Protein AF-A0A376VYA9-F1 (afdb_monomer_lite)

Structure (mmCIF, N/CA/C/O backbone):
data_AF-A0A376VYA9-F1
#
_entry.id   AF-A0A376VYA9-F1
#
loop_
_atom_site.group_PDB
_atom_site.id
_atom_site.type_symbol
_atom_site.label_atom_id
_atom_site.label_alt_id
_atom_site.label_comp_id
_atom_site.label_asym_id
_atom_site.label_entity_id
_atom_site.label_seq_id
_atom_site.pdbx_PDB_ins_code
_atom_site.Cartn_x
_atom_site.Cartn_y
_atom_site.Cartn_z
_atom_site.occupancy
_atom_site.B_iso_or_equiv
_atom_site.auth_seq_id
_atom_site.auth_comp_id
_atom_site.auth_asym_id
_atom_site.auth_atom_id
_atom_site.pdbx_PDB_model_num
ATOM 1 N N . MET A 1 1 ? 17.064 10.830 3.028 1.00 61.44 1 MET A N 1
ATOM 2 C CA . MET A 1 1 ? 15.977 10.247 2.209 1.00 61.44 1 MET A CA 1
ATOM 3 C C . MET A 1 1 ? 15.269 9.070 2.886 1.00 61.44 1 MET A C 1
ATOM 5 O O . MET A 1 1 ? 14.052 9.039 2.851 1.00 61.44 1 MET A O 1
ATOM 9 N N . TRP A 1 2 ? 15.983 8.146 3.545 1.00 70.75 2 TRP A N 1
ATOM 10 C CA . TRP A 1 2 ? 15.398 6.924 4.134 1.00 70.75 2 TRP A CA 1
ATOM 11 C C . TRP A 1 2 ? 14.549 7.127 5.405 1.00 70.75 2 TRP A C 1
ATOM 13 O O . TRP A 1 2 ? 13.557 6.435 5.606 1.00 70.75 2 TRP A O 1
ATOM 23 N N . LYS A 1 3 ? 14.885 8.123 6.240 1.00 83.75 3 LYS A N 1
ATOM 24 C CA . LYS A 1 3 ? 14.195 8.402 7.519 1.00 83.75 3 LYS A CA 1
ATOM 25 C C . LYS A 1 3 ? 12.731 8.860 7.381 1.00 83.75 3 LYS A C 1
ATOM 27 O O . LYS A 1 3 ? 12.043 8.927 8.389 1.00 83.75 3 LYS A O 1
ATOM 32 N N . LYS A 1 4 ? 12.263 9.181 6.166 1.00 94.38 4 LYS A N 1
ATOM 33 C CA . LYS A 1 4 ? 10.878 9.624 5.917 1.00 94.38 4 LYS A CA 1
ATOM 34 C C . LYS A 1 4 ? 9.859 8.478 5.934 1.00 94.38 4 LYS A C 1
ATOM 36 O O . LYS A 1 4 ? 8.667 8.737 6.022 1.00 94.38 4 LYS A O 1
ATOM 41 N N . TYR A 1 5 ? 10.322 7.230 5.837 1.00 95.69 5 TYR A N 1
ATOM 42 C CA . TYR A 1 5 ? 9.470 6.044 5.865 1.00 95.69 5 TYR A CA 1
ATOM 43 C C . TYR A 1 5 ? 9.472 5.408 7.261 1.00 95.69 5 TYR A C 1
ATOM 45 O O . TYR A 1 5 ? 10.515 5.330 7.925 1.00 95.69 5 TYR A O 1
ATOM 53 N N . CYS A 1 6 ? 8.306 4.935 7.711 1.00 97.12 6 CYS A N 1
ATOM 54 C CA . CYS A 1 6 ? 8.162 4.276 9.009 1.00 97.12 6 CYS A CA 1
ATOM 55 C C . CYS A 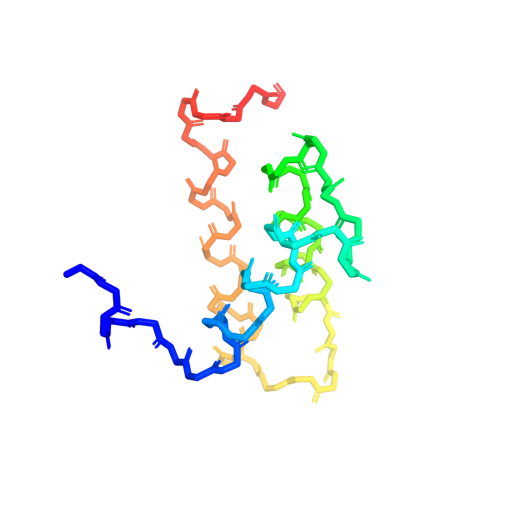1 6 ? 9.014 2.993 9.095 1.00 97.12 6 CYS A C 1
ATOM 57 O O . CYS A 1 6 ? 9.468 2.460 8.079 1.00 97.12 6 CYS A O 1
ATOM 59 N N . GLU A 1 7 ? 9.259 2.493 10.310 1.00 96.88 7 GLU A N 1
ATOM 60 C CA . GLU A 1 7 ? 10.076 1.282 10.515 1.00 96.88 7 GLU A CA 1
ATOM 61 C C . GLU A 1 7 ? 9.572 0.075 9.730 1.00 96.88 7 GLU A C 1
ATOM 63 O O . GLU A 1 7 ? 10.382 -0.649 9.156 1.00 96.88 7 GLU A O 1
ATOM 68 N N . LEU A 1 8 ? 8.252 -0.105 9.644 1.00 97.12 8 LEU A N 1
ATOM 69 C CA . LEU A 1 8 ? 7.664 -1.242 8.946 1.00 97.12 8 LEU A CA 1
ATOM 70 C C . LEU A 1 8 ? 8.022 -1.253 7.453 1.00 97.12 8 LEU A C 1
ATOM 72 O O . LEU A 1 8 ? 8.458 -2.284 6.948 1.00 97.12 8 LEU A O 1
ATOM 76 N N . ILE A 1 9 ? 7.918 -0.110 6.763 1.00 97.31 9 ILE A N 1
ATOM 77 C CA . ILE A 1 9 ? 8.315 0.003 5.348 1.00 97.31 9 ILE A CA 1
ATOM 78 C C . ILE A 1 9 ? 9.803 -0.314 5.187 1.00 97.31 9 ILE A C 1
ATOM 80 O O . ILE A 1 9 ? 10.187 -1.064 4.293 1.00 97.31 9 ILE A O 1
ATOM 84 N N . ARG A 1 10 ? 10.651 0.223 6.074 1.00 96.50 10 ARG A N 1
ATOM 85 C CA . ARG A 1 10 ? 12.103 0.003 6.010 1.00 96.50 10 ARG A CA 1
ATOM 86 C C . ARG A 1 10 ? 12.471 -1.467 6.215 1.00 96.50 10 ARG A C 1
ATOM 88 O O . ARG A 1 10 ? 13.356 -1.964 5.525 1.00 96.50 10 ARG A O 1
ATOM 95 N N . LYS A 1 11 ? 11.777 -2.151 7.128 1.00 96.94 11 LYS A N 1
ATOM 96 C CA . LYS A 1 11 ? 11.935 -3.587 7.367 1.00 96.94 11 LYS A CA 1
ATOM 97 C C . LYS A 1 11 ? 11.513 -4.407 6.145 1.00 96.94 11 LYS A C 1
ATOM 99 O O . LYS A 1 11 ? 12.310 -5.205 5.668 1.00 96.94 11 LYS A O 1
ATOM 104 N N . ARG A 1 12 ? 10.317 -4.161 5.596 1.00 97.62 12 ARG A N 1
ATOM 105 C CA . ARG A 1 12 ? 9.811 -4.876 4.408 1.00 97.62 12 ARG A CA 1
ATOM 106 C C . ARG A 1 12 ? 10.705 -4.678 3.189 1.00 97.62 12 ARG A C 1
ATOM 108 O O . ARG A 1 12 ? 10.969 -5.629 2.470 1.00 97.62 12 ARG A O 1
ATOM 115 N N . TYR A 1 13 ? 11.231 -3.471 2.991 1.00 96.56 13 TYR A N 1
ATOM 116 C CA . TYR A 1 13 ? 12.222 -3.223 1.947 1.00 96.56 13 TYR A CA 1
ATOM 117 C C . TYR A 1 13 ? 13.482 -4.075 2.127 1.00 96.56 13 TYR A C 1
ATOM 119 O O . TYR A 1 13 ? 13.956 -4.653 1.156 1.00 96.56 13 TYR A O 1
ATOM 127 N N . ALA A 1 14 ? 14.027 -4.152 3.348 1.00 97.00 14 ALA A N 1
ATOM 128 C CA . ALA A 1 14 ? 15.221 -4.951 3.613 1.00 97.00 14 ALA A CA 1
ATOM 129 C C . ALA A 1 14 ? 14.977 -6.438 3.319 1.00 97.00 14 ALA A C 1
ATOM 131 O O . ALA A 1 14 ? 15.822 -7.058 2.688 1.00 97.00 14 ALA A O 1
ATOM 132 N N . GLU A 1 15 ? 13.809 -6.961 3.700 1.00 98.12 15 GLU A N 1
ATOM 133 C CA . GLU A 1 15 ? 13.399 -8.345 3.430 1.00 98.12 15 GLU A CA 1
ATOM 134 C C . GLU A 1 15 ? 13.191 -8.617 1.925 1.00 98.12 15 GLU A C 1
ATOM 136 O O . GLU A 1 15 ? 13.549 -9.682 1.434 1.00 98.12 15 GLU A O 1
ATOM 141 N N . ILE A 1 16 ? 12.653 -7.660 1.158 1.00 97.81 16 ILE A N 1
ATOM 142 C CA . ILE A 1 16 ? 12.546 -7.791 -0.308 1.00 97.81 16 ILE A CA 1
ATOM 143 C C . ILE A 1 16 ? 13.939 -7.753 -0.953 1.00 97.81 16 ILE A C 1
ATOM 145 O O . ILE A 1 16 ? 14.234 -8.534 -1.853 1.00 97.81 16 ILE A O 1
ATOM 149 N N . ALA A 1 17 ? 14.814 -6.856 -0.493 1.00 95.56 17 ALA A N 1
ATOM 150 C CA . ALA A 1 17 ? 16.156 -6.692 -1.047 1.00 95.56 17 ALA A CA 1
ATOM 151 C C . ALA A 1 17 ? 17.100 -7.858 -0.707 1.00 95.56 17 ALA A C 1
ATOM 153 O O . ALA A 1 17 ? 18.002 -8.147 -1.491 1.00 95.56 17 ALA A O 1
ATOM 154 N N . SER A 1 18 ? 16.912 -8.522 0.440 1.00 97.44 18 SER A N 1
ATOM 155 C CA . SER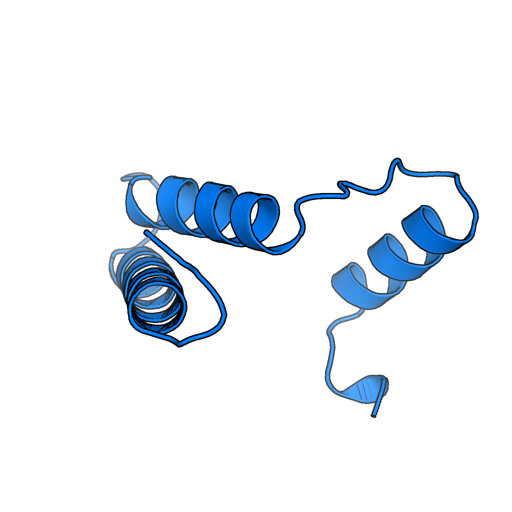 A 1 18 ? 17.654 -9.733 0.816 1.00 97.44 18 SER A CA 1
ATOM 156 C C . SER A 1 18 ? 17.148 -10.994 0.111 1.00 97.44 18 SER A C 1
ATOM 158 O O . SER A 1 18 ? 17.866 -11.992 0.085 1.00 97.44 18 SER A O 1
ATOM 160 N N . GLY A 1 19 ? 15.944 -10.956 -0.471 1.00 96.94 19 GLY A N 1
ATOM 161 C CA . GLY A 1 19 ? 15.272 -12.118 -1.057 1.00 96.94 19 GLY A CA 1
ATOM 162 C C . GLY A 1 19 ? 14.466 -12.948 -0.053 1.00 96.94 19 GLY A C 1
ATOM 163 O O . GLY A 1 19 ? 13.916 -13.979 -0.435 1.00 96.94 19 GLY A O 1
ATOM 164 N N . ASP A 1 20 ? 14.353 -12.502 1.202 1.00 97.38 20 ASP A N 1
ATOM 165 C CA . ASP A 1 20 ? 13.501 -13.141 2.215 1.00 97.38 20 ASP A CA 1
ATOM 166 C C . ASP A 1 20 ? 12.007 -12.996 1.875 1.00 97.38 20 ASP A C 1
ATOM 168 O O . ASP A 1 20 ? 11.191 -13.851 2.223 1.00 97.38 20 ASP A O 1
ATOM 172 N N . LEU A 1 21 ? 11.641 -11.915 1.175 1.00 96.06 21 LEU A N 1
ATOM 173 C CA . LEU A 1 21 ? 10.326 -11.713 0.568 1.00 96.06 21 LEU A CA 1
ATOM 174 C C . LEU A 1 21 ? 10.439 -11.567 -0.953 1.00 96.06 21 LEU A C 1
ATOM 176 O O . LEU A 1 21 ? 11.385 -10.984 -1.478 1.00 96.06 21 LEU A O 1
ATOM 180 N N . GLY A 1 22 ? 9.419 -12.054 -1.664 1.00 95.75 22 GLY A N 1
ATOM 181 C CA . GLY A 1 22 ? 9.319 -11.902 -3.113 1.00 95.75 22 GLY A CA 1
ATOM 182 C C . GLY A 1 22 ? 9.067 -10.451 -3.532 1.00 95.75 22 GLY A C 1
ATOM 183 O O . GLY A 1 22 ? 8.244 -9.752 -2.940 1.00 95.75 22 GLY A O 1
ATOM 184 N N . TYR A 1 23 ? 9.748 -10.015 -4.591 1.00 96.19 23 TYR A N 1
ATOM 185 C CA . TYR A 1 23 ? 9.460 -8.755 -5.272 1.00 96.19 23 TYR A CA 1
ATOM 186 C C . TYR A 1 23 ? 8.319 -8.940 -6.281 1.00 96.19 23 TYR A C 1
ATOM 188 O O . TYR A 1 23 ? 8.295 -9.928 -7.014 1.00 96.19 23 TYR A O 1
ATOM 196 N N . VAL A 1 24 ? 7.397 -7.977 -6.345 1.00 96.69 24 VAL A N 1
ATOM 197 C CA . VAL A 1 24 ? 6.344 -7.925 -7.369 1.00 96.69 24 VAL A CA 1
ATOM 198 C C . VAL A 1 24 ? 6.828 -7.026 -8.512 1.00 96.69 24 VAL A C 1
ATOM 200 O O . VAL A 1 24 ? 6.974 -5.824 -8.281 1.00 96.69 24 VAL A O 1
ATOM 203 N N . PRO A 1 25 ? 7.074 -7.561 -9.727 1.00 96.19 25 PRO A N 1
ATOM 204 C CA . PRO A 1 25 ? 7.573 -6.762 -10.849 1.00 96.19 25 PRO A CA 1
ATOM 205 C C . PRO A 1 25 ? 6.619 -5.642 -11.269 1.00 96.19 25 PRO A C 1
ATOM 207 O O . PRO A 1 25 ? 7.061 -4.537 -11.574 1.00 96.19 25 PRO A O 1
ATOM 210 N N . ASP A 1 26 ? 5.311 -5.906 -11.231 1.00 95.81 26 ASP A N 1
ATOM 211 C CA . ASP A 1 26 ? 4.284 -4.882 -11.413 1.00 95.81 26 ASP A CA 1
ATOM 212 C C . ASP A 1 26 ? 4.068 -4.096 -10.110 1.00 95.81 26 ASP A C 1
ATOM 214 O O . ASP A 1 26 ? 3.122 -4.312 -9.347 1.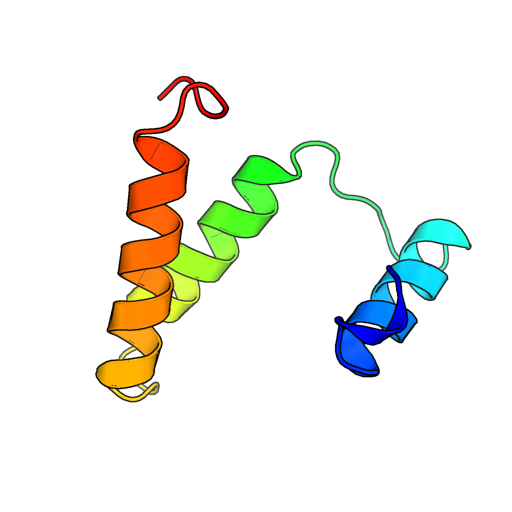00 95.81 26 ASP A O 1
ATOM 218 N N . ALA A 1 27 ? 5.011 -3.202 -9.815 1.00 95.44 27 ALA A N 1
ATOM 219 C CA . ALA A 1 27 ? 4.984 -2.400 -8.599 1.00 95.44 27 ALA A CA 1
ATOM 220 C C . ALA A 1 27 ? 3.804 -1.411 -8.564 1.00 95.44 27 ALA A C 1
ATOM 222 O O . ALA A 1 27 ? 3.267 -1.157 -7.485 1.00 95.44 27 ALA A O 1
ATOM 223 N N . LEU A 1 28 ? 3.385 -0.871 -9.715 1.00 95.81 28 LEU A N 1
ATOM 224 C CA . LEU A 1 28 ? 2.255 0.060 -9.784 1.00 95.81 28 LEU A CA 1
ATOM 225 C C . LEU A 1 28 ? 0.930 -0.671 -9.566 1.00 95.81 28 LEU A C 1
ATOM 227 O O . LEU A 1 28 ? 0.151 -0.249 -8.712 1.00 95.81 28 LEU A O 1
ATOM 231 N N . GLY A 1 29 ? 0.718 -1.810 -10.233 1.00 96.25 29 GLY A N 1
ATOM 232 C CA . GLY A 1 29 ? -0.449 -2.658 -9.997 1.00 96.25 29 GLY A CA 1
ATOM 233 C C . GLY A 1 29 ? -0.512 -3.181 -8.560 1.00 96.25 29 GLY A C 1
ATOM 234 O O . GLY A 1 29 ? -1.586 -3.202 -7.961 1.00 96.25 29 GLY A O 1
ATOM 235 N N . CYS A 1 30 ? 0.635 -3.509 -7.951 1.00 97.38 30 CYS A N 1
ATOM 236 C CA . CYS A 1 30 ? 0.716 -3.886 -6.536 1.00 97.38 30 CYS A CA 1
ATOM 237 C C . CYS A 1 30 ? 0.172 -2.785 -5.608 1.00 97.38 30 CYS A C 1
ATOM 239 O O . CYS A 1 30 ? -0.649 -3.060 -4.732 1.00 97.38 30 CYS A O 1
ATOM 241 N N . VAL A 1 31 ? 0.587 -1.532 -5.820 1.00 97.38 31 VAL A N 1
ATOM 242 C CA . VAL A 1 31 ? 0.117 -0.389 -5.022 1.00 97.38 31 VAL A CA 1
ATOM 243 C C . VAL A 1 31 ? -1.362 -0.102 -5.285 1.00 97.38 31 VAL A C 1
ATOM 245 O O . VAL A 1 31 ? -2.122 0.043 -4.329 1.00 97.38 31 VAL A O 1
ATOM 248 N N . LEU A 1 32 ? -1.788 -0.064 -6.552 1.00 97.88 32 LEU A N 1
ATOM 249 C CA . LEU A 1 32 ? -3.182 0.197 -6.932 1.00 97.88 32 LEU A CA 1
ATOM 250 C C . LEU A 1 32 ? -4.138 -0.840 -6.348 1.00 97.88 32 LEU A C 1
ATOM 252 O O . LEU A 1 32 ? -5.183 -0.474 -5.815 1.00 97.88 32 LEU A O 1
ATOM 256 N N . LYS A 1 33 ? -3.755 -2.120 -6.377 1.00 98.06 33 LYS A N 1
ATOM 257 C CA . LYS A 1 33 ? -4.539 -3.203 -5.788 1.00 98.06 33 LYS A CA 1
ATOM 258 C C . LYS A 1 33 ? -4.780 -2.974 -4.296 1.00 98.06 33 LYS A C 1
ATOM 260 O O . LYS A 1 33 ? -5.928 -2.987 -3.866 1.00 98.06 33 LYS A O 1
ATOM 265 N N . VAL 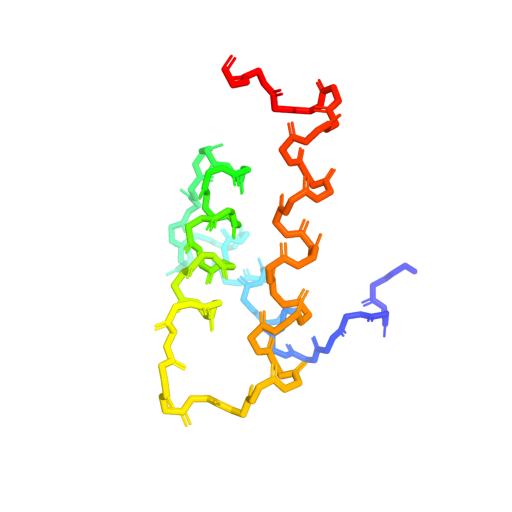A 1 34 ? -3.722 -2.722 -3.523 1.00 98.56 34 VAL A N 1
ATOM 266 C CA . VAL A 1 34 ? -3.839 -2.524 -2.068 1.00 98.56 34 VAL A CA 1
ATOM 267 C C . VAL A 1 34 ? -4.628 -1.256 -1.744 1.00 98.56 34 VAL A C 1
ATOM 269 O O . VAL A 1 34 ? -5.467 -1.272 -0.848 1.00 98.56 34 VAL A O 1
ATOM 272 N N . LEU A 1 35 ? -4.401 -0.158 -2.473 1.00 98.50 35 LEU A N 1
ATOM 273 C CA . LEU A 1 35 ? -5.165 1.073 -2.265 1.00 98.50 35 LEU A CA 1
ATOM 274 C C . LEU A 1 35 ? -6.654 0.882 -2.586 1.00 98.50 35 LEU A C 1
ATOM 276 O O . LEU A 1 35 ? -7.490 1.373 -1.834 1.00 98.50 35 LEU A O 1
ATOM 280 N N . ASN A 1 36 ? -6.991 0.142 -3.645 1.00 98.62 36 ASN A N 1
ATOM 281 C CA . ASN A 1 36 ? -8.376 -0.184 -3.982 1.00 98.62 36 ASN A CA 1
ATOM 282 C C . ASN A 1 36 ? -9.029 -1.087 -2.924 1.00 98.62 36 ASN A C 1
ATOM 284 O O . ASN A 1 36 ? -10.148 -0.816 -2.500 1.00 98.62 36 ASN A O 1
ATOM 288 N N . GLU A 1 37 ? -8.325 -2.123 -2.454 1.00 98.75 37 GLU A N 1
ATOM 289 C CA . GLU A 1 37 ? -8.791 -2.983 -1.356 1.00 98.75 37 GLU A CA 1
ATOM 290 C C . GLU A 1 37 ? -9.075 -2.159 -0.092 1.00 98.75 37 GLU A C 1
ATOM 292 O O . GLU A 1 37 ? -10.143 -2.287 0.497 1.00 98.75 37 GLU A O 1
ATOM 297 N N . MET A 1 38 ? -8.172 -1.245 0.282 1.00 98.69 38 MET A N 1
ATOM 298 C CA . MET A 1 38 ? -8.378 -0.340 1.419 1.00 98.69 38 MET A CA 1
ATOM 299 C C . MET A 1 38 ? -9.525 0.655 1.194 1.00 98.69 38 MET A C 1
ATOM 301 O O . MET A 1 38 ? -10.238 0.986 2.135 1.00 98.69 38 MET A O 1
ATOM 305 N N . ALA A 1 39 ? -9.700 1.166 -0.024 1.00 98.69 39 ALA A N 1
ATOM 306 C CA . ALA A 1 39 ? -10.777 2.099 -0.347 1.00 98.69 39 ALA A CA 1
ATOM 307 C C . ALA A 1 39 ? -12.165 1.435 -0.305 1.00 98.69 39 ALA A C 1
ATOM 309 O O . ALA A 1 39 ? -13.143 2.101 0.027 1.00 98.69 39 ALA A O 1
ATOM 310 N N . ALA A 1 40 ? -12.243 0.138 -0.613 1.00 98.50 40 ALA A N 1
ATOM 311 C CA . ALA A 1 40 ? -13.481 -0.639 -0.636 1.00 98.50 40 ALA A CA 1
ATOM 312 C C . ALA A 1 40 ? -13.804 -1.358 0.691 1.00 98.50 40 ALA A C 1
ATOM 314 O O . ALA A 1 40 ? -14.873 -1.953 0.812 1.00 98.50 40 ALA A O 1
ATOM 315 N N . ASP A 1 41 ? -12.902 -1.341 1.677 1.00 98.56 41 ASP A N 1
ATOM 316 C CA . ASP A 1 41 ? -13.088 -2.050 2.948 1.00 98.56 41 ASP A CA 1
ATOM 317 C C . ASP A 1 41 ? -13.935 -1.240 3.944 1.00 98.56 41 ASP A C 1
ATOM 319 O O . ASP A 1 41 ? -13.42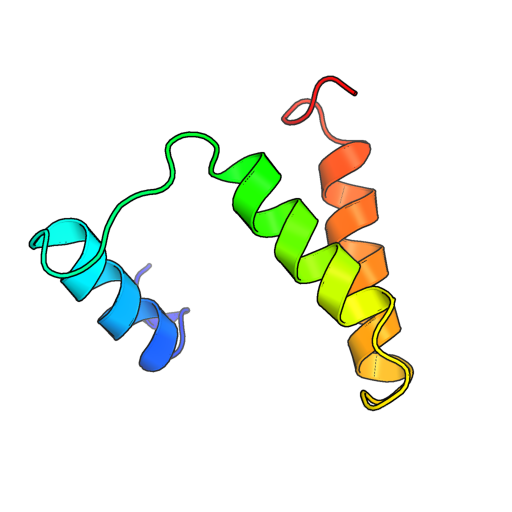7 -0.375 4.665 1.00 98.56 41 ASP A O 1
ATOM 323 N N . ASP A 1 42 ? -15.229 -1.561 4.026 1.00 98.06 42 ASP A N 1
ATOM 324 C CA . ASP A 1 42 ? -16.199 -0.926 4.929 1.00 98.06 42 ASP A CA 1
ATOM 325 C C . ASP A 1 42 ? -15.856 -1.050 6.426 1.00 98.06 42 ASP A C 1
ATOM 327 O O . ASP A 1 42 ? -16.408 -0.304 7.240 1.00 98.06 42 ASP A O 1
ATOM 331 N N . ALA A 1 43 ? -14.936 -1.943 6.816 1.00 98.44 43 ALA A N 1
ATOM 332 C CA . ALA A 1 43 ? -14.453 -2.027 8.194 1.00 98.44 43 ALA A CA 1
ATOM 333 C C . ALA A 1 43 ? -13.478 -0.889 8.556 1.00 98.44 43 ALA A C 1
ATOM 335 O O . ALA A 1 43 ? -13.289 -0.587 9.739 1.00 98.44 43 ALA A O 1
ATOM 336 N N . LEU A 1 44 ? -12.856 -0.241 7.563 1.00 98.25 44 LEU A N 1
ATOM 337 C CA . LEU A 1 44 ? -12.001 0.928 7.762 1.00 98.25 44 LEU A CA 1
ATOM 338 C C . LEU A 1 44 ? -12.842 2.199 7.894 1.00 98.25 44 LEU A C 1
ATOM 340 O O . LEU A 1 44 ? -13.934 2.311 7.342 1.00 98.25 44 LEU A O 1
ATOM 344 N N . SER A 1 45 ? -12.319 3.207 8.595 1.00 98.56 45 SER A N 1
ATOM 345 C CA . SER A 1 45 ? -12.999 4.501 8.675 1.00 98.56 45 SER A CA 1
ATOM 346 C C . SER A 1 45 ? -13.051 5.186 7.310 1.00 98.56 45 SER A C 1
ATOM 348 O O . SER A 1 45 ? -12.115 5.089 6.515 1.00 98.56 45 SER A O 1
ATOM 350 N N . GLU A 1 46 ? -14.115 5.952 7.070 1.00 98.25 46 GLU A N 1
ATOM 351 C CA . GLU A 1 46 ? -14.303 6.726 5.836 1.00 98.25 46 GLU A CA 1
ATOM 352 C C . GLU A 1 46 ? -13.066 7.570 5.493 1.00 98.25 46 GLU A C 1
ATOM 354 O O . GLU A 1 46 ? -12.563 7.516 4.378 1.00 98.25 46 GLU A O 1
ATOM 359 N N . ALA A 1 47 ? -12.472 8.244 6.482 1.00 98.56 47 ALA A N 1
ATOM 360 C CA . ALA A 1 47 ? -11.268 9.048 6.281 1.00 98.56 47 ALA A CA 1
ATOM 361 C C . ALA A 1 47 ? -10.041 8.245 5.800 1.00 98.56 47 ALA A C 1
ATOM 363 O O . ALA A 1 47 ? -9.151 8.815 5.167 1.00 98.56 47 ALA A O 1
ATOM 364 N N . VAL A 1 48 ? -9.935 6.954 6.134 1.00 98.69 48 VAL A N 1
ATOM 365 C CA . VAL A 1 48 ? -8.865 6.079 5.623 1.00 98.69 48 VAL A CA 1
ATOM 366 C C . VAL A 1 48 ? -9.186 5.635 4.201 1.00 98.69 48 VAL A C 1
ATOM 368 O O . VAL A 1 48 ? -8.301 5.706 3.346 1.00 98.69 48 VAL A O 1
ATOM 371 N N . ARG A 1 49 ? -10.440 5.248 3.938 1.00 98.75 49 ARG A N 1
ATOM 372 C CA . ARG A 1 49 ? -10.893 4.844 2.602 1.00 98.75 49 ARG A CA 1
ATOM 373 C C . ARG A 1 49 ? -10.726 5.971 1.584 1.00 98.75 49 ARG A C 1
ATOM 375 O O . ARG A 1 49 ? -10.112 5.760 0.546 1.00 98.75 49 ARG A O 1
ATOM 382 N N . GLU A 1 50 ? -11.141 7.188 1.934 1.00 98.69 50 GLU A N 1
ATOM 383 C CA . GLU A 1 50 ? -11.002 8.392 1.101 1.00 98.69 50 GLU A CA 1
ATOM 384 C C . GLU A 1 50 ? -9.539 8.714 0.769 1.00 98.69 50 GLU A C 1
ATOM 386 O O . GLU A 1 50 ? -9.198 9.035 -0.369 1.00 98.69 50 GLU A O 1
ATOM 391 N N . LYS A 1 51 ? -8.623 8.572 1.737 1.00 98.75 51 LYS A N 1
ATOM 392 C CA . LYS A 1 51 ? -7.184 8.762 1.484 1.00 98.75 51 LYS A CA 1
ATOM 393 C C . LYS A 1 51 ? -6.635 7.733 0.501 1.00 98.75 51 LYS A C 1
ATOM 395 O O . LYS A 1 51 ? -5.817 8.091 -0.347 1.00 98.75 51 LYS A O 1
ATOM 400 N N . ALA A 1 52 ? -7.053 6.475 0.632 1.00 98.62 52 ALA A N 1
ATOM 401 C CA . ALA A 1 52 ? -6.631 5.410 -0.267 1.00 98.62 52 ALA A CA 1
ATOM 402 C C . ALA A 1 52 ? -7.189 5.628 -1.682 1.00 98.62 52 ALA A C 1
ATOM 404 O O . ALA A 1 52 ? -6.422 5.601 -2.645 1.00 98.62 52 ALA A O 1
ATOM 405 N N . ALA A 1 53 ? -8.482 5.948 -1.789 1.00 98.62 53 ALA A N 1
ATOM 406 C CA . ALA A 1 53 ? -9.160 6.250 -3.046 1.00 98.62 53 ALA A CA 1
ATOM 407 C C . ALA A 1 53 ? -8.516 7.439 -3.771 1.00 98.62 53 ALA A C 1
ATOM 409 O O . ALA A 1 53 ? -8.165 7.331 -4.944 1.00 98.62 53 ALA A O 1
ATOM 410 N N . TYR A 1 54 ? -8.280 8.551 -3.067 1.00 98.44 54 TYR A N 1
ATOM 411 C CA . TYR A 1 54 ? -7.656 9.736 -3.654 1.00 98.44 54 TYR A CA 1
ATOM 412 C C . TYR A 1 54 ? -6.239 9.448 -4.167 1.00 98.44 54 TYR A C 1
ATOM 414 O O . TYR A 1 54 ? -5.882 9.868 -5.269 1.00 98.44 54 TYR A O 1
ATOM 422 N N . ALA A 1 55 ? -5.431 8.709 -3.399 1.00 98.19 55 ALA A N 1
ATOM 423 C CA . ALA A 1 55 ? -4.086 8.324 -3.818 1.00 98.19 55 ALA A CA 1
ATOM 424 C C . ALA A 1 55 ? -4.103 7.407 -5.054 1.00 98.19 55 ALA A C 1
ATOM 426 O O . ALA A 1 55 ? -3.324 7.636 -5.979 1.00 98.19 55 ALA A O 1
ATOM 427 N N . ALA A 1 56 ? -5.000 6.415 -5.092 1.00 97.94 56 ALA A N 1
ATOM 428 C CA . ALA A 1 56 ? -5.161 5.528 -6.243 1.00 97.94 56 ALA A CA 1
ATOM 429 C C . ALA A 1 56 ? -5.598 6.307 -7.489 1.00 97.94 56 ALA A C 1
ATOM 431 O O . ALA A 1 56 ? -4.949 6.209 -8.525 1.00 97.94 56 ALA A O 1
ATOM 432 N N . ALA A 1 57 ? -6.626 7.151 -7.366 1.00 97.81 57 ALA A N 1
ATOM 433 C CA . ALA A 1 57 ? -7.135 7.963 -8.467 1.00 97.81 57 ALA A CA 1
ATOM 434 C C . ALA A 1 57 ? -6.057 8.890 -9.051 1.00 97.81 57 ALA A C 1
ATOM 436 O O . ALA A 1 57 ? -5.927 8.990 -10.266 1.00 97.81 57 ALA A O 1
ATOM 437 N N . ASN A 1 58 ? -5.238 9.525 -8.203 1.00 97.56 58 ASN A N 1
ATOM 438 C CA . ASN A 1 58 ? -4.137 10.380 -8.665 1.00 97.56 58 ASN A CA 1
ATOM 439 C C . ASN A 1 58 ? -3.044 9.594 -9.401 1.00 97.56 58 ASN A C 1
ATOM 441 O O . ASN A 1 58 ? -2.412 10.134 -10.304 1.00 97.56 58 ASN A O 1
ATOM 445 N N . LEU A 1 59 ? -2.801 8.341 -9.012 1.00 95.81 59 LEU A N 1
ATOM 446 C CA . LEU A 1 59 ? -1.843 7.489 -9.706 1.00 95.81 59 LEU A CA 1
ATOM 447 C C . LEU A 1 59 ? -2.381 7.041 -11.074 1.00 95.81 59 LEU A C 1
ATOM 449 O O . LEU A 1 59 ? -1.622 7.046 -12.038 1.00 95.81 59 LEU A O 1
ATOM 453 N N . LEU A 1 60 ? -3.674 6.718 -11.170 1.00 93.56 60 LEU A N 1
ATOM 454 C CA . LEU A 1 60 ? -4.335 6.306 -12.416 1.00 93.56 60 LEU A CA 1
ATOM 455 C C . LEU A 1 60 ? -4.358 7.411 -13.476 1.00 93.56 60 LEU A C 1
ATOM 457 O O . LEU A 1 60 ? -4.077 7.153 -14.637 1.00 93.56 60 LEU A O 1
ATOM 461 N N . VAL A 1 61 ? -4.616 8.660 -13.078 1.00 92.06 61 VAL A N 1
ATOM 462 C CA . VAL A 1 61 ? -4.599 9.805 -14.013 1.00 92.06 61 VAL A CA 1
ATOM 46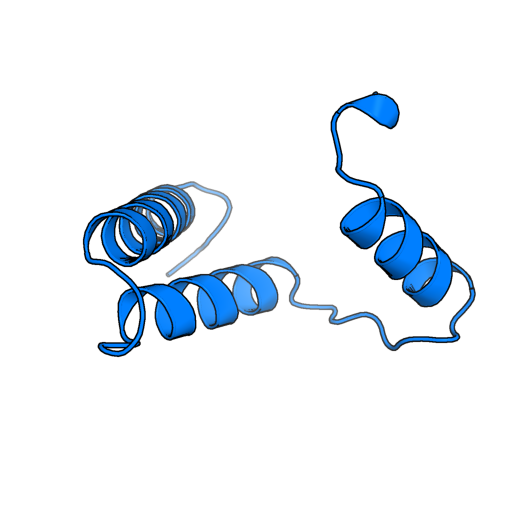3 C C . VAL A 1 61 ? -3.188 10.297 -14.355 1.00 92.06 61 VAL A C 1
ATOM 465 O O . VAL A 1 61 ? -3.042 11.284 -15.075 1.00 92.06 61 VAL A O 1
ATOM 468 N N . SER A 1 62 ? -2.146 9.680 -13.794 1.00 90.69 62 SER A N 1
ATOM 469 C CA . SER A 1 62 ? -0.760 10.068 -14.053 1.00 90.69 62 SER A CA 1
ATOM 470 C C . SER A 1 62 ? -0.184 9.308 -15.245 1.00 90.69 62 SER A C 1
ATOM 472 O O . SER A 1 62 ? -0.522 8.150 -15.462 1.00 90.69 62 SER A O 1
ATOM 474 N N . ASP A 1 63 ? 0.802 9.896 -15.925 1.00 85.44 63 ASP A N 1
ATOM 475 C CA . ASP A 1 63 ? 1.511 9.255 -17.048 1.00 85.44 63 ASP A CA 1
ATOM 476 C C . ASP A 1 63 ? 2.284 7.971 -16.660 1.00 85.44 63 ASP A C 1
ATOM 478 O O . ASP A 1 63 ? 2.909 7.330 -17.506 1.00 85.44 63 ASP A O 1
ATOM 482 N N . TYR A 1 64 ? 2.299 7.598 -15.374 1.00 81.88 64 TYR A N 1
ATOM 483 C CA . TYR A 1 64 ? 2.915 6.358 -14.897 1.00 81.88 64 TYR A CA 1
ATOM 484 C C . TYR A 1 64 ? 2.042 5.128 -15.142 1.00 81.88 64 TYR A C 1
ATOM 486 O O . TYR A 1 64 ? 2.569 4.016 -15.159 1.00 81.88 64 TYR A O 1
ATOM 494 N N . VAL A 1 65 ? 0.733 5.309 -15.316 1.00 74.44 65 VAL A N 1
ATOM 495 C CA . VAL A 1 65 ? -0.214 4.224 -15.561 1.00 74.44 65 VAL A CA 1
ATOM 496 C C . VAL A 1 65 ? -0.859 4.468 -16.920 1.00 74.44 65 VAL A C 1
ATOM 498 O O . VAL A 1 65 ? -1.535 5.468 -17.118 1.00 74.44 65 VAL A O 1
ATOM 501 N N . ASN A 1 66 ? -0.646 3.554 -17.867 1.00 67.50 66 ASN A N 1
ATOM 502 C CA . ASN A 1 66 ? -1.500 3.482 -19.050 1.00 67.50 66 ASN A CA 1
ATOM 503 C C . ASN A 1 66 ? -2.706 2.625 -18.660 1.00 67.50 66 ASN A C 1
ATOM 505 O O . ASN A 1 66 ? -2.574 1.401 -18.610 1.00 67.50 66 ASN A O 1
ATOM 509 N N . GLU A 1 67 ? -3.826 3.260 -18.318 1.00 56.38 67 GLU A N 1
ATOM 510 C CA . GLU A 1 67 ? -5.121 2.567 -18.247 1.00 56.38 67 GLU A CA 1
ATOM 511 C C . GLU A 1 67 ? -5.610 2.136 -19.637 1.00 56.38 67 GLU A C 1
ATOM 513 O O . GLU A 1 67 ? -5.437 2.912 -20.609 1.00 56.38 67 GLU A O 1
#

InterPro domains:
  IPR009624 Uncharacterised protein family UPF0253 [MF_01064] (2-67)
  IPR009624 Uncharacterised protein family UPF0253 [NF003436] (3-67)
  IPR009624 Uncharacterised protein family UPF0253 [PF06786] (3-66)

Foldseek 3Di:
DPVVDDPVVVVVVVCCVVVVDPDDPPPLVVLLVVLCVQLPDPVDDNVRNVVSVVVNVVSCPDPNDDD

Secondary structure (DSSP, 8-state):
-GGGS-HHHHHHHHHHHHTSS---S-HHHHHHHHHHHHHH-TTS-HHHHHHHHHHHHHHHTSTT---

Radius of gyration: 13.88 Å; chains: 1; bounding box: 34×24×30 Å

pLDDT: mean 94.27, std 8.79, range [56.38, 98.75]

Sequence (67 aa):
MWKKYCELIRKRYAEIASGDLGYVPDALGCVLKVLNEMAADDALSEAVREKAAYAAANLLVSDYVNE

Organism: Escherichia coli (NCBI:txid562)